Protein AF-A0A830FNH3-F1 (afdb_monomer)

Foldseek 3Di:
DDDPQQFFKWQWDFDAQQWLFKTFTWTQTPVGDIDDRDIAGEAFWDFQHCPDPDPVSNVRRVVSSVVNVVVNVVLDVLVPPDPRQWMKGAGSPPPPQQDPPGHGHIWIAGPNPRDTSVVVSCVVDVPTGTDD

Sequence (132 aa):
MTTPDHGLDALADVVRIVDGDTWVGYRMPEPRTVVGPSTHRLRGIDTHETDADGPAIRDRAQQEEAFTREWIHQGQQMWGPRHWPFRVTYAADVESGEGAFGRELVDLVRRADGQRLSDALRGEFTDIQADE

InterPro domains:
  IPR035437 SNase-like, OB-fold superfamily [G3DSA:2.40.50.90] (8-123)
  IPR035437 SNase-like, OB-fold superfamily [SSF50199] (11-78)

Nearest PDB structures (foldseek):
  1f2z-assembly1_A  TM=7.731E-01  e=6.753E-05  Staphylococcus aureus
  1ey9-assembly1_A  TM=7.765E-01  e=1.304E-04  Staphylococcus aureus
  7qu0-assembly1_A  TM=2.083E-01  e=4.886E+00  Klebsiella pneumoniae

Solvent-accessible surface area (backbone atoms only — not comparable to full-atom values): 7275 Å² total; per-residue (Å²): 136,79,77,79,84,72,28,60,60,22,38,20,42,82,76,45,74,76,34,40,44,33,36,30,25,37,35,32,34,84,94,66,53,79,45,70,76,45,52,36,31,42,56,55,47,49,57,51,55,69,84,49,95,48,71,72,49,28,57,47,10,51,50,39,24,50,50,41,51,50,55,51,50,50,35,46,59,70,48,44,100,54,83,54,32,28,34,35,36,34,62,74,80,52,80,74,55,57,41,92,90,67,26,32,52,23,48,51,27,31,66,78,77,63,52,41,52,66,62,52,48,49,71,75,37,84,80,54,44,72,48,130

Structure (mmCIF, N/CA/C/O backbone):
data_AF-A0A830FNH3-F1
#
_entry.id   AF-A0A830FNH3-F1
#
loop_
_atom_site.group_PDB
_atom_site.id
_atom_site.type_symbol
_atom_site.label_atom_id
_atom_site.label_alt_id
_atom_site.label_comp_id
_atom_site.label_asym_id
_atom_site.label_entity_id
_atom_site.label_seq_id
_atom_site.pdbx_PDB_ins_code
_atom_site.Cartn_x
_atom_site.Cartn_y
_atom_site.Cartn_z
_atom_site.occupancy
_atom_site.B_iso_or_equiv
_atom_site.auth_seq_id
_atom_site.auth_comp_id
_atom_site.auth_asym_id
_atom_site.auth_atom_id
_atom_site.pdbx_PDB_model_num
ATOM 1 N N . MET A 1 1 ? 3.474 -27.145 20.974 1.00 34.19 1 MET A N 1
ATOM 2 C CA . MET A 1 1 ? 2.505 -26.049 21.175 1.00 34.19 1 MET A CA 1
ATOM 3 C C . MET A 1 1 ? 3.189 -24.799 20.666 1.00 34.19 1 MET A C 1
ATOM 5 O O . MET A 1 1 ? 4.064 -24.283 21.343 1.00 34.19 1 MET A O 1
ATOM 9 N N . THR A 1 2 ? 2.928 -24.439 19.416 1.00 33.47 2 THR A N 1
ATOM 10 C CA . THR A 1 2 ? 3.536 -23.282 18.752 1.00 33.47 2 THR A CA 1
ATOM 11 C C . THR A 1 2 ? 2.761 -22.051 19.201 1.00 33.47 2 THR A C 1
ATOM 13 O O . THR A 1 2 ? 1.538 -22.026 19.063 1.00 33.47 2 THR A O 1
ATOM 16 N N . THR A 1 3 ? 3.437 -21.085 19.817 1.00 32.94 3 THR A N 1
ATOM 17 C CA . THR A 1 3 ? 2.844 -19.791 20.167 1.00 32.94 3 THR A CA 1
ATOM 18 C C . THR A 1 3 ? 2.291 -19.166 18.885 1.00 32.94 3 THR A C 1
ATOM 20 O O . THR A 1 3 ? 3.009 -19.171 17.884 1.00 32.94 3 THR A O 1
ATOM 23 N N . PRO A 1 4 ? 1.034 -18.690 18.854 1.00 39.00 4 PRO A N 1
ATOM 24 C CA . PRO A 1 4 ? 0.549 -17.980 17.689 1.00 39.00 4 PRO A CA 1
ATOM 25 C C . PRO A 1 4 ? 1.386 -16.715 17.528 1.00 39.00 4 PRO A C 1
ATOM 27 O O . PRO A 1 4 ? 1.565 -15.946 18.473 1.00 39.00 4 PRO A O 1
ATOM 30 N N . ASP A 1 5 ? 1.921 -16.567 16.327 1.00 40.59 5 ASP A N 1
ATOM 31 C CA . ASP A 1 5 ? 2.660 -15.414 15.844 1.00 40.59 5 ASP A CA 1
ATOM 32 C C . ASP A 1 5 ? 1.702 -14.213 15.778 1.00 40.59 5 ASP A C 1
ATOM 34 O O . ASP A 1 5 ? 1.071 -13.937 14.759 1.00 40.59 5 ASP A O 1
ATOM 38 N N . HIS A 1 6 ? 1.457 -13.579 16.924 1.00 42.00 6 HIS A N 1
ATOM 39 C CA . HIS A 1 6 ? 0.606 -12.400 17.025 1.00 42.00 6 HIS A CA 1
ATOM 40 C C . HIS A 1 6 ? 1.449 -11.161 16.742 1.00 42.00 6 HIS A C 1
ATOM 42 O O . HIS A 1 6 ? 1.729 -10.365 17.639 1.00 42.00 6 HIS A O 1
ATOM 48 N N . GLY A 1 7 ? 1.827 -10.992 15.474 1.00 55.34 7 GLY A N 1
ATOM 49 C CA . GLY A 1 7 ? 2.092 -9.660 14.949 1.00 55.34 7 GLY A CA 1
ATOM 50 C C . GLY A 1 7 ? 0.962 -8.721 15.377 1.00 55.34 7 GLY A C 1
ATOM 51 O O . GLY A 1 7 ? -0.203 -9.129 15.428 1.00 55.34 7 GLY A O 1
ATOM 52 N N . LEU A 1 8 ? 1.288 -7.488 15.767 1.00 67.62 8 LEU A N 1
ATOM 53 C CA . LEU A 1 8 ? 0.255 -6.517 16.122 1.00 67.62 8 LEU A CA 1
ATOM 54 C C . LEU A 1 8 ? -0.704 -6.381 14.928 1.00 67.62 8 LEU A C 1
ATOM 56 O O . LEU A 1 8 ? -0.272 -6.182 13.798 1.00 67.62 8 LEU A O 1
ATOM 60 N N . ASP A 1 9 ? -2.002 -6.525 15.168 1.00 85.19 9 ASP A N 1
ATOM 61 C CA . ASP A 1 9 ? -3.031 -6.339 14.148 1.00 85.19 9 ASP A CA 1
ATOM 62 C C . ASP A 1 9 ? -3.714 -4.996 14.397 1.00 85.19 9 ASP A C 1
ATOM 64 O O . ASP A 1 9 ? -4.206 -4.723 15.497 1.00 85.19 9 ASP A O 1
ATOM 68 N N . ALA A 1 10 ? -3.787 -4.157 13.368 1.00 91.31 10 ALA A N 1
ATOM 69 C CA . ALA A 1 10 ? -4.506 -2.893 13.434 1.00 91.31 10 ALA A CA 1
ATOM 70 C C . ALA A 1 10 ? -5.427 -2.716 12.230 1.00 91.31 10 ALA A C 1
ATOM 72 O O . ALA A 1 10 ? -5.151 -3.161 11.116 1.00 91.31 10 ALA A O 1
ATOM 73 N N . LEU A 1 11 ? -6.548 -2.036 12.450 1.00 94.06 11 LEU A N 1
ATOM 74 C CA . LEU A 1 11 ? -7.335 -1.496 11.348 1.00 94.06 11 LEU A CA 1
ATOM 75 C C . LEU A 1 11 ? -6.554 -0.353 10.696 1.00 94.06 11 LEU A C 1
ATOM 77 O O . LEU A 1 11 ? -5.870 0.379 11.403 1.00 94.06 11 LEU A O 1
ATOM 81 N N . ALA A 1 12 ? -6.654 -0.186 9.381 1.00 94.69 12 ALA A N 1
ATOM 82 C CA . ALA A 1 12 ? -5.892 0.828 8.661 1.00 94.69 12 ALA A CA 1
ATOM 83 C C . ALA A 1 12 ? -6.726 1.565 7.615 1.00 94.69 12 ALA A C 1
ATOM 85 O O . ALA A 1 12 ? -7.694 1.033 7.058 1.00 94.69 12 ALA A O 1
ATOM 86 N N . ASP A 1 13 ? -6.337 2.815 7.391 1.00 94.62 13 ASP A N 1
ATOM 87 C CA . ASP A 1 13 ? -6.838 3.656 6.318 1.00 94.62 13 ASP A CA 1
ATOM 88 C C . ASP A 1 13 ? -5.662 4.355 5.641 1.00 94.62 13 ASP A C 1
ATOM 90 O O . ASP A 1 13 ? -4.761 4.876 6.306 1.00 94.62 13 ASP A O 1
ATOM 94 N N . VAL A 1 14 ? -5.664 4.335 4.314 1.00 95.00 14 VAL A N 1
ATOM 95 C CA . VAL A 1 14 ? -4.552 4.821 3.500 1.00 95.00 14 VAL A CA 1
ATOM 96 C C . VAL A 1 14 ? -4.879 6.219 3.003 1.00 95.00 14 VAL A C 1
ATOM 98 O O . VAL A 1 14 ? -5.901 6.442 2.359 1.00 95.00 14 VAL A O 1
ATOM 101 N N . VAL A 1 15 ? -3.993 7.164 3.307 1.00 94.25 15 VAL A N 1
ATOM 102 C CA . VAL A 1 15 ? -4.172 8.589 2.995 1.00 94.25 15 VAL A CA 1
ATOM 103 C C . VAL A 1 15 ? -3.426 8.962 1.720 1.00 94.25 15 VAL A C 1
ATOM 105 O O . VAL A 1 15 ? -3.908 9.773 0.931 1.00 94.25 15 VAL A O 1
ATOM 108 N N . ARG A 1 16 ? -2.233 8.394 1.518 1.00 95.06 16 ARG A N 1
ATOM 109 C CA . ARG A 1 16 ? -1.368 8.708 0.379 1.00 95.06 16 ARG A CA 1
ATOM 110 C C . ARG A 1 16 ? -0.520 7.504 -0.006 1.00 95.06 16 ARG A C 1
ATOM 112 O O . ARG A 1 16 ? 0.026 6.840 0.866 1.00 95.06 16 ARG A O 1
ATOM 119 N N . ILE A 1 17 ? -0.367 7.285 -1.306 1.00 95.75 17 ILE A N 1
ATOM 120 C CA . ILE A 1 17 ? 0.609 6.346 -1.870 1.00 95.75 17 ILE A CA 1
ATOM 121 C C . ILE A 1 17 ? 1.895 7.119 -2.160 1.00 95.75 17 ILE A C 1
ATOM 123 O O . ILE A 1 17 ? 1.820 8.259 -2.631 1.00 95.75 17 ILE A O 1
ATOM 127 N N . VAL A 1 18 ? 3.038 6.551 -1.781 1.00 93.12 18 VAL A N 1
ATOM 128 C CA . VAL A 1 18 ? 4.364 7.120 -2.057 1.00 93.12 18 VAL A CA 1
ATOM 129 C C . VAL A 1 18 ? 4.923 6.498 -3.333 1.00 93.12 18 VAL A C 1
ATOM 131 O O . VAL A 1 18 ? 5.310 7.244 -4.224 1.00 93.12 18 VAL A O 1
ATOM 134 N N . ASP A 1 19 ? 4.874 5.171 -3.427 1.00 92.19 19 ASP A N 1
ATOM 135 C CA . ASP A 1 19 ? 5.304 4.351 -4.565 1.00 92.19 19 ASP A CA 1
ATOM 136 C C . ASP A 1 19 ? 4.569 2.988 -4.524 1.00 92.19 19 ASP A C 1
ATOM 138 O O . ASP A 1 19 ? 3.518 2.862 -3.883 1.00 92.19 19 ASP A O 1
ATOM 142 N N . GLY A 1 20 ? 5.070 1.979 -5.244 1.00 93.69 20 GLY A N 1
ATOM 143 C CA . GLY A 1 20 ? 4.443 0.662 -5.345 1.00 93.69 20 GLY A CA 1
ATOM 144 C C . GLY A 1 20 ? 4.280 -0.059 -4.002 1.00 93.69 20 GLY A C 1
ATOM 145 O O . GLY A 1 20 ? 3.222 -0.645 -3.761 1.00 93.69 20 GLY A O 1
ATOM 146 N N . ASP A 1 21 ? 5.272 0.010 -3.114 1.00 94.06 21 ASP A N 1
ATOM 147 C CA . ASP A 1 21 ? 5.293 -0.710 -1.834 1.00 94.06 21 ASP A CA 1
ATOM 148 C C . ASP A 1 21 ? 5.154 0.181 -0.598 1.00 94.06 21 ASP A C 1
ATOM 150 O O . ASP A 1 21 ? 4.924 -0.326 0.505 1.00 94.06 21 ASP A O 1
ATOM 154 N N . THR A 1 22 ? 5.241 1.498 -0.759 1.00 93.75 22 THR A N 1
ATOM 155 C CA . THR A 1 22 ? 5.259 2.451 0.344 1.00 93.75 22 THR A CA 1
ATOM 156 C C . THR A 1 22 ? 4.020 3.342 0.333 1.00 93.75 22 THR A C 1
ATOM 158 O O . THR A 1 22 ? 3.617 3.946 -0.665 1.00 93.75 22 THR A O 1
ATOM 161 N N . TRP A 1 23 ? 3.403 3.481 1.505 1.00 94.88 23 TRP A N 1
ATOM 162 C CA . TRP A 1 23 ? 2.203 4.289 1.699 1.00 94.88 23 TRP A CA 1
ATOM 163 C C . TRP A 1 23 ? 2.212 5.007 3.048 1.00 94.88 23 TRP A C 1
ATOM 165 O O . TRP A 1 23 ? 2.928 4.655 3.982 1.00 94.88 23 TRP A O 1
ATOM 175 N N . VAL A 1 24 ? 1.397 6.053 3.149 1.00 94.69 24 VAL A N 1
ATOM 176 C CA . VAL A 1 24 ? 1.165 6.812 4.376 1.00 94.69 24 VAL A CA 1
ATOM 177 C C . VAL A 1 24 ? -0.293 6.685 4.769 1.00 94.69 24 VAL A C 1
ATOM 179 O O . VAL A 1 24 ? -1.194 6.899 3.950 1.00 94.69 24 VAL A O 1
ATOM 182 N N . GLY A 1 25 ? -0.543 6.386 6.036 1.00 94.12 25 GLY A N 1
ATOM 183 C CA . GLY A 1 25 ? -1.906 6.298 6.526 1.00 94.12 25 GLY A CA 1
ATOM 184 C C . GLY A 1 25 ? -2.019 6.254 8.035 1.00 94.12 25 GLY A C 1
ATOM 185 O O . GLY A 1 25 ? -1.048 6.456 8.765 1.00 94.12 25 GLY A O 1
ATOM 186 N N . TYR A 1 26 ? -3.251 6.044 8.478 1.00 93.12 26 TYR A N 1
ATOM 187 C CA . TYR A 1 26 ? -3.600 5.902 9.880 1.00 93.12 26 TYR A CA 1
ATOM 188 C C . TYR A 1 26 ? -3.809 4.434 10.214 1.00 93.12 26 TYR A C 1
ATOM 190 O O . TYR A 1 26 ? -4.266 3.644 9.384 1.00 93.12 26 TYR A O 1
ATOM 198 N N . ARG A 1 27 ? -3.570 4.102 11.477 1.00 92.19 27 ARG A N 1
ATOM 199 C CA . ARG A 1 27 ? -3.875 2.797 12.052 1.00 92.19 27 ARG A CA 1
ATOM 200 C C . ARG A 1 27 ? -4.705 2.938 13.317 1.00 92.19 27 ARG A C 1
ATOM 202 O O . ARG A 1 27 ? -4.654 3.955 14.000 1.00 92.19 27 ARG A O 1
ATOM 209 N N . MET A 1 28 ? -5.444 1.896 13.649 1.00 91.25 28 MET A N 1
ATOM 210 C CA . MET A 1 28 ? -6.224 1.778 14.870 1.00 91.25 28 MET A CA 1
ATOM 211 C C . MET A 1 28 ? -5.959 0.393 15.480 1.00 91.25 28 MET A C 1
ATOM 213 O O . MET A 1 28 ? -6.719 -0.547 15.219 1.00 91.25 28 MET A O 1
ATOM 217 N N . PRO A 1 29 ? -4.848 0.230 16.228 1.00 87.69 29 PRO A N 1
ATOM 218 C CA . PRO A 1 29 ? -4.619 -0.948 17.060 1.00 87.69 2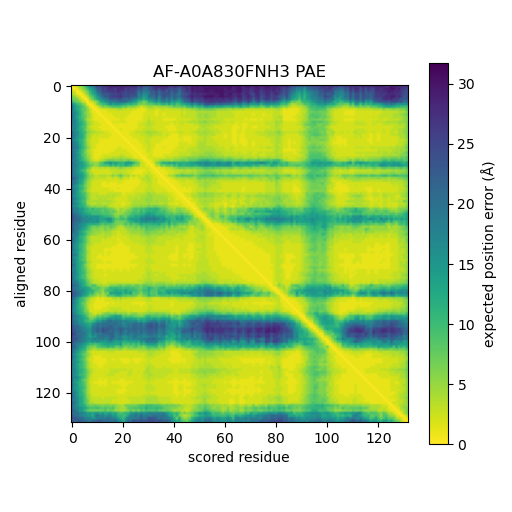9 PRO A CA 1
ATOM 219 C C . PRO A 1 29 ? -5.617 -0.985 18.221 1.00 87.69 29 PRO A C 1
ATOM 221 O O . PRO A 1 29 ? -6.178 0.040 18.614 1.00 87.69 29 PRO A O 1
ATOM 224 N N . GLU A 1 30 ? -5.825 -2.157 18.813 1.00 80.81 30 GLU A N 1
ATOM 225 C CA . GLU A 1 30 ? -6.547 -2.260 20.085 1.00 80.81 30 GLU A CA 1
ATOM 226 C C . GLU A 1 30 ? -5.737 -1.573 21.211 1.00 80.81 30 GLU A C 1
ATOM 228 O O . GLU A 1 30 ? -4.514 -1.729 21.252 1.00 80.81 30 GLU A O 1
ATOM 233 N N . PRO A 1 31 ? -6.364 -0.791 22.117 1.00 75.75 31 PRO A N 1
ATOM 234 C CA . PRO A 1 31 ? -7.806 -0.602 22.323 1.00 75.75 31 PRO A CA 1
ATOM 235 C C . PRO A 1 31 ? -8.432 0.593 21.556 1.00 75.75 31 PRO A C 1
ATOM 237 O O . PRO A 1 31 ? -9.030 1.487 22.151 1.00 75.75 31 PRO A O 1
ATOM 240 N N . ARG A 1 32 ? -8.352 0.596 20.219 1.00 82.38 32 ARG A N 1
ATOM 241 C CA . ARG A 1 32 ? -9.006 1.527 19.275 1.00 82.38 32 ARG A CA 1
ATOM 242 C C . ARG A 1 32 ? -8.543 2.978 19.333 1.00 82.38 32 ARG A C 1
ATOM 244 O O . ARG A 1 32 ? -9.293 3.899 19.006 1.00 82.38 32 ARG A O 1
ATOM 251 N N . THR A 1 33 ? -7.281 3.181 19.676 1.00 88.31 33 THR A N 1
ATOM 252 C CA . THR A 1 33 ? -6.638 4.488 19.540 1.00 88.31 33 THR A CA 1
ATOM 253 C C . THR A 1 33 ? -6.197 4.684 18.096 1.00 88.31 33 THR A C 1
ATOM 255 O O . THR A 1 33 ? -5.479 3.846 17.560 1.00 88.31 33 THR A O 1
ATOM 258 N N . VAL A 1 34 ? -6.598 5.790 17.465 1.00 90.25 34 VAL A N 1
ATOM 259 C CA . VAL A 1 34 ? -6.067 6.168 16.146 1.00 90.25 34 VAL A CA 1
ATOM 260 C C . VAL A 1 34 ? -4.631 6.667 16.306 1.00 90.25 34 VAL A C 1
ATOM 262 O O . VAL A 1 34 ? -4.370 7.557 17.112 1.00 90.25 34 VAL A O 1
ATOM 265 N N . VAL A 1 35 ? -3.712 6.107 15.526 1.00 89.62 35 VAL A N 1
ATOM 266 C CA . VAL A 1 35 ? -2.288 6.457 15.477 1.00 89.62 35 VAL A CA 1
ATOM 267 C C . VAL A 1 35 ? -1.921 6.828 14.039 1.00 89.62 35 VAL A C 1
ATOM 269 O O . VAL A 1 35 ? -2.437 6.230 13.093 1.00 89.62 35 VAL A O 1
ATOM 272 N N . GLY A 1 36 ? -1.036 7.812 13.871 1.00 88.12 36 GLY A N 1
ATOM 273 C CA . GLY A 1 36 ? -0.557 8.281 12.568 1.00 88.12 36 GLY A CA 1
ATOM 274 C C . GLY A 1 36 ? -0.895 9.755 12.276 1.00 88.12 36 GLY A C 1
ATOM 275 O O . GLY A 1 36 ? -1.375 10.464 13.165 1.00 88.12 36 GLY A O 1
ATOM 276 N N . PRO A 1 37 ? -0.654 10.229 11.038 1.00 91.56 37 PRO A N 1
ATOM 277 C CA . PRO A 1 37 ? -0.217 9.431 9.895 1.00 91.56 37 PRO A CA 1
ATOM 278 C C . PRO A 1 37 ? 1.257 9.014 10.010 1.00 91.56 37 PRO A C 1
ATOM 280 O O . PRO A 1 37 ? 2.076 9.768 10.529 1.00 91.56 37 PRO A O 1
ATOM 283 N N . SER A 1 38 ? 1.594 7.825 9.519 1.00 89.88 38 SER A N 1
ATOM 284 C CA . SER A 1 38 ? 2.970 7.305 9.463 1.00 89.88 38 SER A CA 1
ATOM 285 C C . SER A 1 38 ? 3.244 6.619 8.132 1.00 89.88 38 SER A C 1
ATOM 287 O O . SER A 1 38 ? 2.306 6.256 7.423 1.00 89.88 38 SER A O 1
ATOM 289 N N . THR A 1 39 ? 4.524 6.462 7.795 1.00 92.19 39 THR A N 1
ATOM 290 C CA . THR A 1 39 ? 4.967 5.766 6.582 1.00 92.19 39 THR A CA 1
ATOM 291 C C . THR A 1 39 ? 5.114 4.274 6.851 1.00 92.19 39 THR A C 1
ATOM 293 O O . THR A 1 39 ? 5.767 3.862 7.811 1.00 92.19 39 THR A O 1
ATOM 296 N N . HIS A 1 40 ? 4.533 3.477 5.968 1.00 91.25 40 HIS A N 1
ATOM 297 C CA . HIS A 1 40 ? 4.533 2.026 6.006 1.00 91.25 40 HIS A CA 1
ATOM 298 C C . HIS A 1 40 ? 5.088 1.489 4.693 1.00 91.25 40 HIS A C 1
ATOM 300 O O . HIS A 1 40 ? 4.792 2.048 3.636 1.00 91.25 40 HIS A O 1
ATOM 306 N N . ARG A 1 41 ? 5.849 0.399 4.765 1.00 92.44 41 ARG A N 1
ATOM 307 C CA . ARG A 1 41 ? 6.370 -0.314 3.596 1.00 92.44 41 ARG A CA 1
ATOM 308 C C . ARG A 1 41 ? 5.901 -1.762 3.624 1.00 92.44 41 ARG A C 1
ATOM 310 O O . ARG A 1 41 ? 5.856 -2.380 4.690 1.00 92.44 41 ARG A O 1
ATOM 317 N N . LEU A 1 42 ? 5.503 -2.286 2.470 1.00 92.19 42 LEU A N 1
ATOM 318 C CA . LEU A 1 42 ? 5.093 -3.679 2.350 1.00 92.19 42 LEU A CA 1
ATOM 319 C C . LEU A 1 42 ? 6.284 -4.594 2.604 1.00 92.19 42 LEU A C 1
ATOM 321 O O . LEU A 1 42 ? 7.360 -4.406 2.049 1.00 92.19 42 LEU A O 1
ATOM 325 N N . ARG A 1 43 ? 6.084 -5.607 3.441 1.00 88.00 43 ARG A N 1
ATOM 326 C CA . ARG A 1 43 ? 7.128 -6.597 3.706 1.00 88.00 43 ARG A CA 1
ATOM 327 C C . ARG A 1 43 ? 7.261 -7.613 2.570 1.00 88.00 43 ARG A C 1
ATOM 329 O O . ARG A 1 43 ? 6.269 -8.026 1.958 1.00 88.00 43 ARG A O 1
ATOM 336 N N . GLY A 1 44 ? 8.489 -8.085 2.373 1.00 85.94 44 GLY A N 1
ATOM 337 C CA . GLY A 1 44 ? 8.829 -9.180 1.467 1.00 85.94 44 GLY A CA 1
ATOM 338 C C . GLY A 1 44 ? 8.780 -8.822 -0.016 1.00 85.94 44 GLY A C 1
ATOM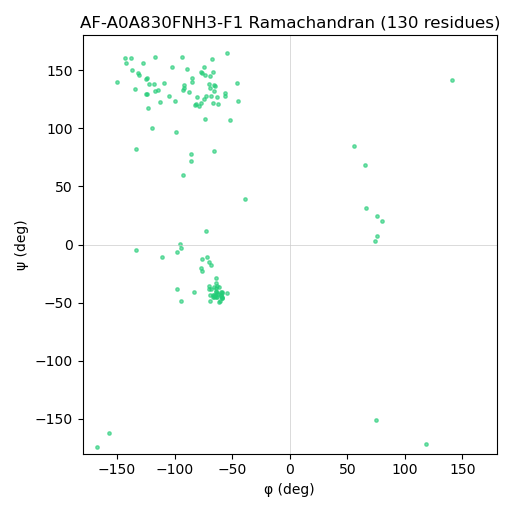 339 O O . GLY A 1 44 ? 8.969 -9.709 -0.845 1.00 85.94 44 GLY A O 1
ATOM 340 N N . ILE A 1 45 ? 8.507 -7.573 -0.381 1.00 89.19 45 ILE A N 1
ATOM 341 C CA . ILE A 1 45 ? 8.585 -7.104 -1.764 1.00 89.19 45 ILE A CA 1
ATOM 342 C C . ILE A 1 45 ? 9.390 -5.817 -1.821 1.00 89.19 45 ILE A C 1
ATOM 344 O O . ILE A 1 45 ? 9.305 -5.005 -0.904 1.00 89.19 45 ILE A O 1
ATOM 348 N N . ASP A 1 46 ? 10.119 -5.652 -2.916 1.00 89.88 46 ASP A N 1
ATOM 349 C CA . ASP A 1 46 ? 10.786 -4.405 -3.264 1.00 89.88 46 ASP A CA 1
ATOM 350 C C . ASP A 1 46 ? 10.295 -3.959 -4.642 1.00 89.88 46 ASP A C 1
ATOM 352 O O . ASP A 1 46 ? 10.422 -4.690 -5.633 1.00 89.88 46 ASP A O 1
ATOM 356 N N . THR A 1 47 ? 9.646 -2.799 -4.676 1.00 89.81 47 THR A N 1
ATOM 357 C CA . THR A 1 47 ? 9.169 -2.159 -5.908 1.00 89.81 47 THR A CA 1
ATOM 358 C C . THR A 1 47 ? 10.198 -1.163 -6.423 1.00 89.81 47 THR A C 1
ATOM 360 O O . THR A 1 47 ? 11.093 -0.726 -5.704 1.00 89.81 47 THR A O 1
ATOM 363 N N . HIS A 1 48 ? 10.102 -0.798 -7.696 1.00 89.69 48 HIS A N 1
ATOM 364 C CA . HIS A 1 48 ? 11.017 0.170 -8.272 1.00 89.69 48 HIS A CA 1
ATOM 365 C C . HIS A 1 48 ? 10.785 1.547 -7.636 1.00 89.69 48 HIS A C 1
ATOM 367 O O . HIS A 1 48 ? 9.697 2.117 -7.716 1.00 89.69 48 HIS A O 1
ATOM 373 N N . GLU A 1 49 ? 11.835 2.101 -7.031 1.00 81.75 49 GLU A N 1
ATOM 374 C CA . GLU A 1 49 ? 11.802 3.441 -6.447 1.00 81.75 49 GLU A CA 1
ATOM 375 C C . GLU A 1 49 ? 11.603 4.498 -7.551 1.00 81.75 49 GLU A C 1
ATOM 377 O O . GLU A 1 49 ? 12.221 4.465 -8.623 1.00 81.75 49 GLU A O 1
ATOM 382 N N . THR A 1 50 ? 10.725 5.470 -7.296 1.00 73.50 50 THR A N 1
ATOM 383 C CA . THR A 1 50 ? 10.362 6.505 -8.285 1.00 73.50 50 THR A CA 1
ATOM 384 C C . THR A 1 50 ? 11.499 7.487 -8.593 1.00 7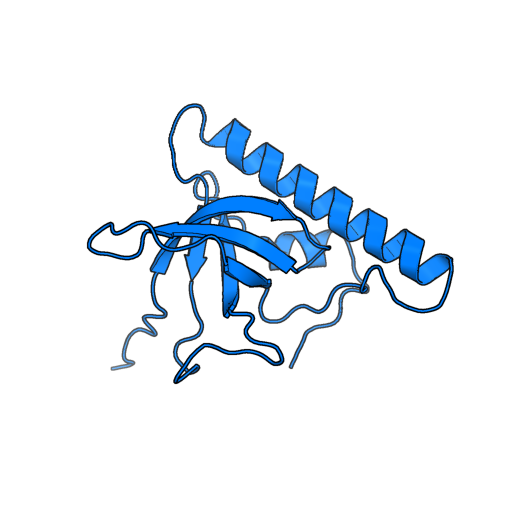3.50 50 THR A C 1
ATOM 386 O O . THR A 1 50 ? 11.460 8.172 -9.621 1.00 73.50 50 THR A O 1
ATOM 389 N N . ASP A 1 51 ? 12.519 7.554 -7.735 1.00 74.44 51 ASP A N 1
ATOM 390 C CA . ASP A 1 51 ? 13.699 8.409 -7.874 1.00 74.44 51 ASP A CA 1
ATOM 391 C C . ASP A 1 51 ? 14.905 7.708 -8.526 1.00 74.44 51 ASP A C 1
ATOM 393 O O . ASP A 1 51 ? 15.933 8.350 -8.753 1.00 74.44 51 ASP A O 1
ATOM 397 N N . ALA A 1 52 ? 14.774 6.431 -8.894 1.00 73.25 52 ALA A N 1
ATOM 398 C CA . ALA A 1 52 ? 15.857 5.656 -9.480 1.00 73.25 52 ALA A CA 1
ATOM 399 C C . ALA A 1 52 ? 16.286 6.154 -10.879 1.00 73.25 52 ALA A C 1
ATOM 401 O O . ALA A 1 52 ? 15.497 6.647 -11.697 1.00 73.25 52 ALA A O 1
ATOM 402 N N . ASP A 1 53 ? 17.578 5.980 -11.177 1.00 74.38 53 ASP A N 1
ATOM 403 C CA . ASP A 1 53 ? 18.205 6.452 -12.410 1.00 74.38 53 ASP A 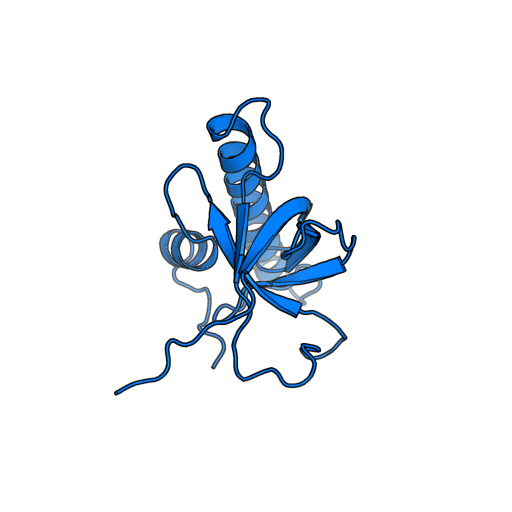CA 1
ATOM 404 C C . ASP A 1 53 ? 17.800 5.609 -13.630 1.00 74.38 53 ASP A C 1
ATOM 406 O O . ASP A 1 53 ? 18.266 4.490 -13.842 1.00 74.38 53 ASP A O 1
ATOM 410 N N . GLY A 1 54 ? 16.975 6.189 -14.502 1.00 80.62 54 GLY A N 1
ATOM 411 C CA . GLY A 1 54 ? 16.690 5.651 -15.834 1.00 80.62 54 GLY A CA 1
ATOM 412 C C . GLY A 1 54 ? 15.223 5.804 -16.242 1.00 80.62 54 GLY A C 1
ATOM 413 O O . GLY A 1 54 ? 14.328 5.656 -15.416 1.00 80.62 54 GLY A O 1
ATOM 414 N N . PRO A 1 55 ? 14.922 6.107 -17.519 1.00 80.88 55 PRO A N 1
ATOM 415 C CA . PRO A 1 55 ? 13.539 6.280 -17.967 1.00 80.88 55 PRO A CA 1
ATOM 416 C C . PRO A 1 55 ? 12.709 4.999 -17.807 1.00 80.88 55 PRO A C 1
ATOM 418 O O . PRO A 1 55 ? 11.612 5.070 -17.277 1.00 80.88 55 PRO A O 1
ATOM 421 N N . ALA A 1 56 ? 13.262 3.833 -18.157 1.00 83.06 56 ALA A N 1
ATOM 422 C CA . ALA A 1 56 ? 12.543 2.562 -18.046 1.00 83.06 56 ALA A CA 1
ATOM 423 C C . ALA A 1 56 ? 12.200 2.189 -16.593 1.00 83.06 56 ALA A C 1
ATOM 425 O O . ALA A 1 56 ? 11.115 1.677 -16.337 1.00 83.06 56 ALA A O 1
ATOM 426 N N . ILE A 1 57 ? 13.100 2.476 -15.645 1.00 83.81 57 ILE A N 1
ATOM 427 C CA . ILE A 1 57 ? 12.869 2.207 -14.219 1.00 83.81 57 ILE A CA 1
ATOM 428 C C . ILE A 1 57 ? 11.785 3.141 -13.677 1.00 83.81 57 ILE A C 1
ATOM 430 O O . ILE A 1 57 ? 10.865 2.688 -13.008 1.00 83.81 57 ILE A O 1
ATOM 434 N N . ARG A 1 58 ? 11.826 4.429 -14.040 1.00 86.38 58 ARG A N 1
ATOM 435 C CA . ARG A 1 58 ? 10.786 5.390 -13.641 1.00 86.38 58 ARG A CA 1
ATOM 436 C C . ARG A 1 58 ? 9.416 5.050 -14.218 1.00 86.38 58 ARG A C 1
ATOM 438 O O . ARG A 1 58 ? 8.424 5.157 -13.506 1.00 86.38 58 ARG A O 1
ATOM 445 N N . ASP A 1 59 ? 9.357 4.616 -15.476 1.00 89.19 59 ASP A N 1
ATOM 446 C CA . ASP A 1 59 ? 8.104 4.164 -16.089 1.00 89.19 59 ASP A CA 1
ATOM 447 C C . ASP A 1 59 ? 7.538 2.946 -15.343 1.00 89.19 59 ASP A C 1
ATOM 449 O O . ASP A 1 59 ? 6.324 2.838 -15.166 1.00 89.19 59 ASP A O 1
ATOM 453 N N . ARG A 1 60 ? 8.409 2.046 -14.867 1.00 90.81 60 ARG A N 1
ATOM 454 C CA . ARG A 1 60 ? 8.015 0.880 -14.070 1.00 90.81 60 ARG A CA 1
ATOM 455 C C . ARG A 1 60 ? 7.510 1.272 -12.681 1.00 90.81 60 ARG A C 1
ATOM 457 O O . ARG A 1 60 ? 6.397 0.892 -12.328 1.00 90.81 60 ARG A O 1
ATOM 464 N N . ALA A 1 61 ? 8.249 2.120 -11.971 1.00 91.06 61 ALA A N 1
ATOM 465 C CA . ALA A 1 61 ? 7.856 2.666 -10.673 1.00 91.06 61 ALA A CA 1
ATOM 466 C C . ALA A 1 61 ? 6.480 3.359 -10.727 1.00 91.06 61 ALA A C 1
ATOM 468 O O . ALA A 1 61 ? 5.631 3.165 -9.860 1.00 91.06 61 ALA A O 1
ATOM 469 N N . GLN A 1 62 ? 6.211 4.119 -11.796 1.00 93.19 62 GLN A N 1
ATOM 470 C CA . GLN A 1 62 ? 4.912 4.767 -12.007 1.00 93.19 62 GLN A CA 1
ATOM 471 C C . GLN A 1 62 ? 3.772 3.767 -12.237 1.00 93.19 62 GLN A C 1
ATOM 473 O O . GLN A 1 62 ? 2.650 4.011 -11.792 1.00 93.19 62 GLN A O 1
ATOM 478 N N . GLN A 1 63 ? 4.028 2.656 -12.934 1.00 95.12 63 GLN A N 1
ATOM 479 C CA . GLN A 1 63 ? 3.029 1.599 -13.131 1.00 95.12 63 GLN A CA 1
ATOM 480 C C . GLN A 1 63 ? 2.690 0.906 -11.810 1.00 95.12 63 GLN A C 1
ATOM 482 O O . GLN A 1 63 ? 1.515 0.683 -11.525 1.00 95.12 63 GLN A O 1
ATOM 487 N N . GLU A 1 64 ? 3.703 0.604 -11.002 1.00 95.69 64 GLU A N 1
ATOM 488 C CA . GLU A 1 64 ? 3.545 -0.031 -9.692 1.00 95.69 64 GLU A CA 1
ATOM 489 C C . GLU A 1 64 ? 2.805 0.894 -8.711 1.00 95.69 64 GLU A C 1
ATOM 491 O O . GLU A 1 64 ? 1.830 0.474 -8.084 1.00 95.69 64 GLU A O 1
ATOM 496 N N . GLU A 1 65 ? 3.165 2.183 -8.652 1.00 95.81 65 GLU A N 1
ATOM 497 C CA . GLU A 1 65 ? 2.437 3.189 -7.864 1.00 95.81 65 GLU A CA 1
ATOM 498 C C . GLU A 1 65 ? 0.970 3.303 -8.318 1.00 95.81 65 GLU A C 1
ATOM 500 O O . GLU A 1 65 ? 0.049 3.327 -7.493 1.00 95.81 65 GLU A O 1
ATOM 505 N N . ALA A 1 66 ? 0.728 3.367 -9.633 1.00 96.75 66 ALA A N 1
ATOM 506 C CA . ALA A 1 66 ? -0.618 3.466 -10.191 1.00 96.75 66 ALA A CA 1
ATOM 507 C C . ALA A 1 66 ? -1.464 2.227 -9.866 1.00 96.75 66 ALA A C 1
ATOM 509 O O . ALA A 1 66 ? -2.632 2.368 -9.493 1.00 96.75 66 ALA A O 1
ATOM 510 N N . PHE A 1 67 ? -0.874 1.033 -9.950 1.00 97.75 67 PHE A N 1
ATOM 511 C CA . PHE A 1 67 ? -1.524 -0.213 -9.559 1.00 97.75 67 PHE A CA 1
ATOM 512 C C . PHE A 1 67 ? -1.901 -0.202 -8.078 1.00 97.75 67 PHE A C 1
ATOM 514 O O . PHE A 1 67 ? -3.057 -0.454 -7.736 1.00 97.75 67 PHE A O 1
ATOM 521 N N . THR A 1 68 ? -0.967 0.158 -7.195 1.00 97.75 68 THR A N 1
ATOM 522 C CA . THR A 1 68 ? -1.228 0.246 -5.754 1.00 97.75 68 THR A CA 1
ATOM 523 C C . THR A 1 68 ? -2.329 1.259 -5.450 1.00 97.75 68 THR A C 1
ATOM 525 O O . THR A 1 68 ? -3.250 0.973 -4.682 1.00 97.75 68 THR A O 1
ATOM 528 N N . ARG A 1 69 ? -2.307 2.428 -6.097 1.00 97.50 69 ARG A N 1
ATOM 529 C CA . ARG A 1 69 ? -3.350 3.453 -5.953 1.00 97.50 69 ARG A CA 1
ATOM 530 C C . ARG A 1 69 ? -4.731 2.932 -6.348 1.00 97.50 69 ARG A C 1
ATOM 532 O O . ARG A 1 69 ? -5.689 3.145 -5.603 1.00 97.50 69 ARG A O 1
ATOM 539 N N . GLU A 1 70 ? -4.835 2.245 -7.480 1.00 97.69 70 GLU A N 1
ATOM 540 C CA . GLU A 1 70 ? -6.090 1.653 -7.946 1.00 97.69 70 GLU A CA 1
ATOM 541 C C . GLU A 1 70 ? -6.563 0.527 -7.014 1.00 97.69 70 GLU A C 1
ATOM 543 O O . GLU A 1 70 ? -7.728 0.491 -6.618 1.00 97.69 70 GLU A O 1
ATOM 548 N N . TRP A 1 71 ? -5.657 -0.343 -6.567 1.00 97.88 71 TRP A N 1
ATOM 549 C CA . TRP A 1 71 ? -5.974 -1.422 -5.631 1.00 97.88 71 TRP A CA 1
ATOM 550 C C . TRP A 1 71 ? -6.549 -0.900 -4.305 1.00 97.88 71 TRP A C 1
ATOM 552 O O . TRP A 1 71 ? -7.523 -1.451 -3.773 1.00 97.88 71 TRP A O 1
ATOM 562 N N . ILE A 1 72 ? -5.975 0.192 -3.788 1.00 96.69 72 ILE A N 1
ATOM 563 C CA . ILE A 1 72 ? -6.449 0.887 -2.587 1.00 96.69 72 ILE A CA 1
ATOM 564 C C . ILE A 1 72 ? -7.817 1.521 -2.834 1.00 96.69 72 ILE A C 1
ATOM 566 O O . ILE A 1 72 ? -8.728 1.361 -2.016 1.00 96.69 72 ILE A O 1
ATOM 570 N N . HIS A 1 73 ? -7.993 2.188 -3.973 1.00 95.56 73 HIS A N 1
ATOM 571 C CA . HIS A 1 73 ? -9.268 2.790 -4.338 1.00 95.56 73 HIS A CA 1
ATOM 572 C C . HIS A 1 73 ? -10.393 1.747 -4.406 1.00 95.56 73 HIS A C 1
ATOM 574 O O . HIS A 1 73 ? -11.461 1.944 -3.822 1.00 95.56 73 HIS A O 1
ATOM 580 N N . GLN A 1 74 ? -10.136 0.594 -5.025 1.00 95.12 74 GLN A N 1
ATOM 581 C CA . GLN A 1 74 ? -11.072 -0.531 -5.059 1.00 95.12 74 GLN A CA 1
ATOM 582 C C . GLN A 1 74 ? -11.404 -1.038 -3.653 1.00 95.12 74 GLN A C 1
ATOM 584 O O . GLN A 1 74 ? -12.575 -1.242 -3.335 1.00 95.12 74 GLN A O 1
ATOM 589 N N . GLY A 1 75 ? -10.403 -1.182 -2.778 1.00 94.06 75 GLY A N 1
ATOM 590 C CA . GLY A 1 75 ? -10.628 -1.575 -1.385 1.00 94.06 75 GLY A CA 1
ATOM 591 C C . GLY A 1 75 ? -11.545 -0.612 -0.628 1.00 94.06 75 GLY A C 1
ATOM 592 O O . GLY A 1 75 ? -12.453 -1.053 0.081 1.00 94.06 75 GLY A O 1
ATOM 593 N N . GLN A 1 76 ? -11.362 0.695 -0.827 1.00 93.19 76 GLN A N 1
ATOM 594 C CA . GLN A 1 76 ? -12.232 1.731 -0.264 1.00 93.19 76 GLN A CA 1
ATOM 595 C C . GLN A 1 76 ? -13.660 1.639 -0.826 1.00 93.19 76 GLN A C 1
ATOM 597 O O . GLN A 1 76 ? -14.623 1.666 -0.059 1.00 93.19 76 GLN A O 1
ATOM 602 N N . GLN A 1 77 ? -13.817 1.463 -2.143 1.00 93.50 77 GLN A N 1
ATOM 603 C CA . GLN A 1 77 ? -15.132 1.323 -2.777 1.00 93.50 77 GLN A CA 1
ATOM 604 C C . GLN A 1 77 ? -15.888 0.073 -2.300 1.00 93.50 77 GLN A C 1
ATOM 606 O O . GLN A 1 77 ? -17.072 0.160 -1.970 1.00 93.50 77 GLN A O 1
ATOM 611 N N . MET A 1 78 ? -15.216 -1.081 -2.225 1.00 91.06 78 MET A N 1
ATOM 612 C CA . MET A 1 78 ? -15.821 -2.356 -1.811 1.00 91.06 78 MET A CA 1
ATOM 613 C C . MET A 1 78 ? -16.308 -2.335 -0.359 1.00 91.06 78 MET A C 1
ATOM 615 O O . MET A 1 78 ? -17.298 -2.985 -0.022 1.00 91.06 78 MET A O 1
ATOM 619 N N . TRP A 1 79 ? -15.620 -1.598 0.515 1.00 86.69 79 TRP A N 1
ATOM 620 C CA . TRP A 1 79 ? -15.999 -1.482 1.924 1.00 86.69 79 TRP A CA 1
ATOM 621 C C . TRP A 1 79 ? -17.193 -0.534 2.147 1.00 86.69 79 TRP A C 1
ATOM 623 O O . TRP A 1 79 ? -17.902 -0.639 3.157 1.00 86.69 79 TRP A O 1
ATOM 633 N N . GLY A 1 80 ? -17.457 0.351 1.180 1.00 77.94 80 GLY A N 1
ATOM 634 C CA . GLY A 1 80 ? -18.553 1.314 1.199 1.00 77.94 80 GLY A CA 1
ATOM 635 C C . GLY A 1 80 ? -18.293 2.490 2.154 1.00 77.94 80 GLY A C 1
ATOM 636 O O . GLY A 1 80 ? -17.144 2.829 2.417 1.00 77.94 80 GLY A O 1
ATOM 637 N N . PRO A 1 81 ? -19.334 3.122 2.734 1.00 73.94 81 PRO A N 1
ATOM 638 C CA . PRO A 1 81 ? -19.188 4.313 3.587 1.00 73.94 81 PRO A CA 1
ATOM 639 C C . PRO A 1 81 ? -18.579 4.020 4.973 1.00 73.94 81 PRO A C 1
ATOM 641 O O . PRO A 1 81 ? -18.663 4.841 5.884 1.00 73.94 81 PRO A O 1
ATOM 644 N N . ARG A 1 82 ? -18.039 2.817 5.185 1.00 71.31 82 ARG A N 1
ATOM 645 C CA . ARG A 1 82 ? -17.482 2.380 6.465 1.00 71.31 82 ARG A CA 1
ATOM 646 C C . ARG A 1 82 ? -16.031 2.843 6.581 1.00 71.31 82 ARG A C 1
ATOM 648 O O . ARG A 1 82 ? -15.278 2.797 5.618 1.00 71.31 82 ARG A O 1
ATOM 655 N N . HIS A 1 83 ? -15.617 3.218 7.787 1.00 80.75 83 HIS A N 1
ATOM 656 C CA . HIS A 1 83 ? -14.219 3.542 8.064 1.00 80.75 83 HIS A CA 1
ATOM 657 C C . HIS A 1 83 ? -13.356 2.268 8.140 1.00 80.75 83 HIS A C 1
ATOM 659 O O . HIS A 1 83 ? -13.846 1.195 8.520 1.00 80.75 83 HIS A O 1
ATOM 665 N N . TRP A 1 84 ? -12.065 2.412 7.827 1.00 92.19 84 TRP A N 1
ATOM 666 C CA . TRP A 1 84 ? -11.022 1.383 7.948 1.00 92.19 84 TRP A CA 1
ATOM 667 C C . TRP A 1 84 ? -11.189 0.163 7.022 1.00 92.19 84 TRP A C 1
ATOM 669 O O . TRP A 1 84 ? -11.475 -0.943 7.504 1.00 92.19 84 TRP A O 1
ATOM 679 N N . PRO A 1 85 ? -11.031 0.342 5.698 1.00 94.88 85 PRO A N 1
ATOM 680 C CA . PRO A 1 85 ? -11.174 -0.732 4.709 1.00 94.88 85 PRO A CA 1
ATOM 681 C C . PRO A 1 85 ? -10.047 -1.773 4.746 1.00 94.88 85 PRO A C 1
ATOM 683 O O . PRO A 1 85 ? -10.211 -2.873 4.210 1.00 94.88 85 PRO A O 1
ATOM 686 N N . PHE A 1 86 ? -8.930 -1.471 5.412 1.00 96.06 86 PHE A N 1
ATOM 687 C CA . PHE A 1 86 ? -7.761 -2.343 5.454 1.00 96.06 86 PHE A CA 1
ATOM 688 C C . PHE A 1 86 ? -7.449 -2.842 6.864 1.00 96.06 86 PHE A C 1
ATOM 690 O O . PHE A 1 86 ? -7.902 -2.294 7.875 1.00 96.06 86 PHE A O 1
ATOM 697 N N . ARG A 1 87 ? -6.662 -3.913 6.917 1.00 95.06 87 ARG A N 1
ATOM 698 C CA . ARG A 1 87 ? -5.952 -4.383 8.103 1.00 95.06 87 ARG A CA 1
ATOM 699 C C . ARG A 1 87 ? -4.457 -4.331 7.813 1.00 95.06 87 ARG A C 1
ATOM 701 O O . ARG A 1 87 ? -4.048 -4.718 6.719 1.00 95.06 87 ARG A O 1
ATOM 708 N N . VAL A 1 88 ? -3.681 -3.881 8.792 1.00 92.56 88 VAL A N 1
ATOM 709 C CA . VAL A 1 88 ? -2.226 -4.021 8.800 1.00 92.56 88 VAL A CA 1
ATOM 710 C C . VAL A 1 88 ? -1.795 -5.027 9.849 1.00 92.56 88 VAL A C 1
ATOM 712 O O . VAL A 1 88 ? -2.341 -5.029 10.954 1.00 92.56 88 VAL A O 1
ATOM 715 N N . THR A 1 89 ? -0.817 -5.850 9.489 1.00 89.75 89 THR A N 1
ATOM 716 C CA . THR A 1 89 ? -0.178 -6.809 10.392 1.00 89.75 89 THR A CA 1
ATOM 717 C C . THR A 1 89 ? 1.323 -6.552 10.387 1.00 89.75 89 THR A C 1
ATOM 719 O O . THR A 1 89 ? 1.933 -6.456 9.321 1.00 89.75 89 THR A O 1
ATOM 722 N N . TYR A 1 90 ? 1.904 -6.420 11.576 1.00 80.62 90 TYR A N 1
ATOM 723 C CA . TYR A 1 90 ? 3.341 -6.215 11.771 1.00 80.62 90 TYR A CA 1
ATOM 724 C C . TYR A 1 90 ? 4.069 -7.554 11.884 1.00 80.62 90 TYR A C 1
ATO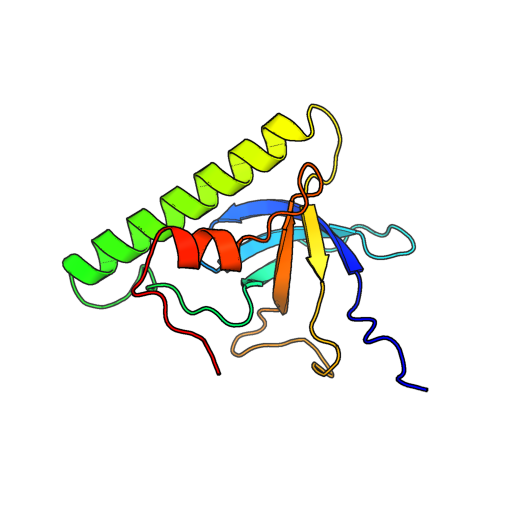M 726 O O . TYR A 1 90 ? 3.493 -8.527 12.368 1.00 80.62 90 TYR A O 1
ATOM 734 N N . ALA A 1 91 ? 5.338 -7.614 11.484 1.00 66.44 91 ALA A N 1
ATOM 735 C CA . ALA A 1 91 ? 6.164 -8.781 11.779 1.00 66.44 91 ALA A CA 1
ATOM 736 C C . ALA A 1 91 ? 6.488 -8.835 13.290 1.00 66.44 91 ALA A C 1
ATOM 738 O O . ALA A 1 91 ? 6.711 -7.801 13.923 1.00 66.44 91 ALA A O 1
ATOM 739 N N . ALA A 1 92 ? 6.427 -10.029 13.888 1.00 56.12 92 ALA A N 1
ATOM 740 C CA . ALA A 1 92 ? 6.551 -10.218 15.338 1.00 56.12 92 ALA A CA 1
ATOM 741 C C . ALA A 1 92 ? 7.989 -10.103 15.869 1.00 56.12 92 ALA A C 1
ATOM 743 O O . ALA A 1 92 ? 8.195 -10.023 17.078 1.00 56.12 92 ALA A O 1
ATOM 744 N N . ASP A 1 93 ? 8.972 -10.103 14.974 1.00 51.59 93 ASP A N 1
ATOM 745 C CA . ASP A 1 93 ? 10.405 -10.043 15.251 1.00 51.59 93 ASP A CA 1
ATOM 746 C C . ASP A 1 93 ? 10.983 -8.623 15.211 1.00 51.59 93 ASP A C 1
ATOM 748 O O . ASP A 1 93 ? 12.151 -8.431 15.549 1.00 51.59 93 ASP A O 1
ATOM 752 N N . VAL A 1 94 ? 10.177 -7.608 14.884 1.00 51.41 94 VAL A N 1
ATOM 753 C CA . VAL A 1 94 ? 10.639 -6.219 14.921 1.00 51.41 94 VAL A CA 1
ATOM 754 C C . VAL A 1 94 ? 10.465 -5.655 16.335 1.00 51.41 94 VAL A C 1
ATOM 756 O O . VAL A 1 94 ? 9.530 -4.907 16.632 1.00 51.41 94 VAL A O 1
ATOM 759 N N . GLU A 1 95 ? 11.384 -6.027 17.236 1.00 44.62 95 GLU A N 1
ATOM 760 C CA . GLU A 1 95 ? 11.694 -5.213 18.418 1.00 44.62 95 GLU A CA 1
ATOM 761 C C . GLU A 1 95 ? 11.991 -3.792 17.913 1.00 44.62 95 GLU A C 1
ATOM 763 O O . GLU A 1 95 ? 13.004 -3.552 17.266 1.00 44.62 95 GLU A O 1
ATOM 768 N N . SER A 1 96 ? 11.063 -2.857 18.147 1.00 46.69 96 SER A N 1
ATOM 769 C CA . SER A 1 96 ? 11.058 -1.495 17.585 1.00 46.69 96 SER A CA 1
ATOM 770 C C . SER A 1 96 ? 11.110 -1.444 16.048 1.00 46.69 96 SER A C 1
ATOM 772 O O . SER A 1 96 ? 12.165 -1.276 15.455 1.00 46.69 96 SER A O 1
ATOM 774 N N . GLY A 1 97 ? 9.919 -1.551 15.445 1.00 44.28 97 GLY A N 1
ATOM 775 C CA . GLY A 1 97 ? 9.497 -1.372 14.043 1.00 44.28 97 GLY A CA 1
ATOM 776 C C . GLY A 1 97 ? 10.091 -0.257 13.170 1.00 44.28 97 GLY A C 1
ATOM 777 O O . GLY A 1 97 ? 9.340 0.332 12.399 1.00 44.28 97 GLY A O 1
ATOM 778 N N . GLU A 1 98 ? 11.378 0.054 13.247 1.00 49.09 98 GLU A N 1
ATOM 779 C CA . GLU A 1 98 ? 12.048 0.928 12.292 1.00 49.09 98 GLU A CA 1
ATOM 780 C C . GLU A 1 98 ? 12.787 0.054 11.276 1.00 49.09 98 GLU A C 1
ATOM 782 O O . GLU A 1 98 ? 13.922 -0.366 11.492 1.00 49.09 98 GLU A O 1
ATOM 787 N N . GLY A 1 99 ? 12.163 -0.199 10.122 1.00 49.44 99 GLY A N 1
ATOM 788 C CA . GLY A 1 99 ? 12.944 -0.486 8.922 1.00 49.44 99 GLY A CA 1
ATOM 789 C C . GLY A 1 99 ? 13.948 0.649 8.690 1.00 49.44 99 GLY A C 1
ATOM 790 O O . GLY A 1 99 ? 13.811 1.738 9.266 1.00 49.44 99 GLY A O 1
ATOM 791 N N . ALA A 1 100 ? 14.954 0.429 7.836 1.00 46.12 100 ALA A N 1
ATOM 792 C CA . ALA A 1 100 ? 15.865 1.501 7.445 1.00 46.12 100 ALA A CA 1
ATOM 793 C C . ALA A 1 100 ? 15.035 2.763 7.120 1.00 46.12 100 ALA A C 1
ATOM 795 O O . ALA A 1 100 ? 14.089 2.709 6.326 1.00 46.12 100 ALA A O 1
ATOM 796 N N . PHE A 1 101 ? 15.343 3.872 7.801 1.00 55.75 101 PHE A N 1
ATOM 797 C CA . PHE A 1 101 ? 14.669 5.176 7.675 1.00 55.75 101 PHE A CA 1
ATOM 798 C C . PHE A 1 101 ? 13.328 5.375 8.420 1.00 55.75 101 PHE A C 1
ATOM 800 O O . PHE A 1 101 ? 12.587 6.296 8.079 1.00 55.75 101 PHE A O 1
ATOM 807 N N . GLY A 1 102 ? 13.009 4.585 9.454 1.00 61.59 102 GLY A N 1
ATOM 808 C CA . GLY A 1 102 ? 11.830 4.831 10.307 1.00 61.59 102 GLY A CA 1
ATOM 809 C C . GLY A 1 102 ? 10.498 4.437 9.657 1.00 61.59 102 GLY A C 1
ATOM 810 O O . GLY A 1 102 ? 9.447 4.988 9.990 1.00 61.59 102 GLY A O 1
ATOM 811 N N . ARG A 1 103 ? 10.548 3.508 8.692 1.00 72.75 103 ARG A N 1
ATOM 812 C CA . ARG A 1 103 ? 9.375 2.932 8.022 1.00 72.75 103 ARG A CA 1
ATOM 813 C C . ARG A 1 103 ? 8.940 1.662 8.740 1.00 72.75 103 ARG A C 1
ATOM 815 O O . ARG A 1 103 ? 9.762 0.791 9.008 1.00 72.75 103 ARG A O 1
ATOM 822 N N . GLU A 1 104 ? 7.647 1.534 8.998 1.00 82.00 104 GLU A N 1
ATOM 823 C CA . GLU A 1 104 ? 7.093 0.314 9.582 1.00 82.00 104 GLU A CA 1
ATOM 824 C C . GLU A 1 104 ? 6.868 -0.744 8.489 1.00 82.00 104 GLU A C 1
ATOM 826 O O . GLU A 1 104 ? 6.087 -0.515 7.561 1.00 82.00 104 GLU A O 1
ATOM 831 N N . LEU A 1 105 ? 7.526 -1.904 8.605 1.00 86.81 105 LEU A N 1
ATOM 832 C CA . LEU A 1 105 ? 7.312 -3.045 7.708 1.00 86.81 105 LEU A CA 1
ATOM 833 C C . LEU A 1 105 ? 6.014 -3.774 8.067 1.00 86.81 105 LEU A C 1
ATOM 835 O O . LEU A 1 105 ? 5.842 -4.238 9.198 1.00 86.81 105 LEU A O 1
ATOM 839 N N . VAL A 1 106 ? 5.098 -3.875 7.104 1.00 90.44 106 VAL A N 1
ATOM 840 C CA . VAL A 1 106 ? 3.743 -4.396 7.335 1.00 90.44 106 VAL A CA 1
ATOM 841 C C . VAL A 1 106 ? 3.236 -5.250 6.177 1.00 90.44 106 VAL A C 1
ATOM 843 O O . VAL A 1 106 ? 3.625 -5.074 5.025 1.00 90.44 106 VAL A O 1
ATOM 846 N N . ASP A 1 107 ? 2.287 -6.134 6.467 1.00 93.06 107 ASP A N 1
ATOM 847 C CA . ASP A 1 107 ? 1.312 -6.562 5.464 1.00 93.06 107 ASP A CA 1
ATOM 848 C C . ASP A 1 107 ? 0.149 -5.578 5.424 1.00 93.06 107 ASP A C 1
ATOM 850 O O . ASP A 1 107 ? -0.352 -5.186 6.475 1.00 93.06 107 ASP A O 1
ATOM 854 N N . LEU A 1 108 ? -0.350 -5.265 4.227 1.00 95.44 108 LEU A N 1
ATOM 855 C CA . LEU A 1 108 ? -1.625 -4.576 4.041 1.00 95.44 108 LEU A CA 1
ATOM 856 C C . LEU A 1 108 ? -2.636 -5.519 3.384 1.00 95.44 108 LEU A C 1
ATOM 858 O O . LEU A 1 108 ? -2.403 -6.041 2.291 1.00 95.44 108 LEU A O 1
ATOM 862 N N . VAL A 1 109 ? -3.768 -5.727 4.053 1.00 96.12 109 VAL A N 1
ATOM 863 C CA . VAL A 1 109 ? -4.809 -6.675 3.641 1.00 96.12 109 VAL A CA 1
ATOM 864 C C . VAL A 1 109 ? -6.149 -5.960 3.498 1.00 96.12 109 VAL A C 1
ATOM 866 O O . VAL A 1 109 ? -6.605 -5.275 4.418 1.00 96.12 109 VAL A O 1
ATOM 869 N N . ARG A 1 110 ? -6.823 -6.144 2.358 1.00 96.00 110 ARG A N 1
ATOM 870 C CA . ARG A 1 110 ? -8.205 -5.688 2.158 1.00 96.00 110 ARG A CA 1
ATOM 871 C C . ARG A 1 110 ? -9.147 -6.490 3.032 1.00 96.00 110 ARG A C 1
ATOM 873 O O . ARG A 1 110 ? -9.182 -7.714 2.982 1.00 96.00 110 ARG A O 1
ATOM 880 N N . ARG A 1 111 ? -9.981 -5.806 3.812 1.00 94.06 111 ARG A N 1
ATOM 881 C CA . ARG A 1 111 ? -10.951 -6.484 4.686 1.00 94.06 111 ARG A CA 1
ATOM 882 C C . ARG A 1 111 ? -12.153 -7.042 3.936 1.00 94.06 111 ARG A C 1
ATOM 884 O O . ARG A 1 111 ? -12.824 -7.919 4.469 1.00 94.06 111 ARG A O 1
ATOM 891 N N . ALA A 1 112 ? -12.450 -6.507 2.754 1.00 93.38 112 ALA A N 1
ATOM 892 C CA . ALA A 1 112 ? -13.606 -6.917 1.967 1.00 93.38 112 ALA A CA 1
ATOM 893 C C . ALA A 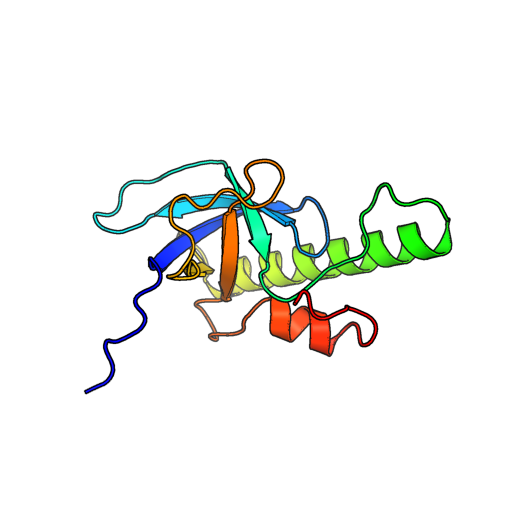1 112 ? -13.463 -8.351 1.429 1.00 93.38 112 ALA A C 1
ATOM 895 O O . ALA A 1 112 ? -14.441 -9.093 1.422 1.00 93.38 112 ALA A O 1
ATOM 896 N N . ASP A 1 113 ? -12.255 -8.735 1.011 1.00 93.69 113 ASP A N 1
ATOM 897 C CA . ASP A 1 113 ? -11.981 -10.005 0.329 1.00 93.69 113 ASP A CA 1
ATOM 898 C C . ASP A 1 113 ? -10.754 -10.761 0.865 1.00 93.69 113 ASP A C 1
ATOM 900 O O . ASP A 1 113 ? -10.492 -11.883 0.441 1.00 93.69 113 ASP A O 1
ATOM 904 N N . GLY A 1 114 ? -10.012 -10.181 1.810 1.00 94.56 114 GLY A N 1
ATOM 905 C CA . GLY A 1 114 ? -8.813 -10.787 2.380 1.00 94.56 114 GLY A CA 1
ATOM 906 C C . GLY A 1 114 ? -7.589 -10.738 1.465 1.00 94.56 114 GLY A C 1
ATOM 907 O O . GLY A 1 114 ? -6.574 -11.336 1.816 1.00 94.56 114 GLY A O 1
ATOM 908 N N . GLN A 1 115 ? -7.645 -10.050 0.316 1.00 96.06 115 GLN A N 1
ATOM 909 C CA . GLN A 1 115 ? -6.494 -9.973 -0.582 1.00 96.06 115 GLN A CA 1
ATOM 910 C C . GLN A 1 115 ? -5.377 -9.132 0.053 1.00 96.06 115 GLN A C 1
ATOM 912 O O . GLN A 1 115 ? -5.626 -8.049 0.590 1.00 96.06 115 GLN A O 1
ATOM 917 N N . ARG A 1 116 ? -4.138 -9.622 -0.026 1.00 96.25 116 ARG A N 1
ATOM 918 C CA . ARG A 1 116 ? -2.930 -8.910 0.401 1.00 96.25 116 ARG A CA 1
ATOM 919 C C . ARG A 1 116 ? -2.331 -8.134 -0.772 1.00 96.25 116 ARG A C 1
ATOM 921 O O . ARG A 1 116 ? -2.239 -8.669 -1.875 1.00 96.25 116 ARG A O 1
ATOM 928 N N . LEU A 1 117 ? -1.904 -6.894 -0.531 1.00 96.69 117 LEU A N 1
ATOM 929 C CA . LEU A 1 117 ? -1.361 -6.032 -1.587 1.00 96.69 117 LEU A CA 1
ATOM 930 C C . LEU A 1 117 ? -0.061 -6.587 -2.192 1.00 96.69 117 LEU A C 1
ATOM 932 O O . LEU A 1 117 ? 0.085 -6.577 -3.408 1.00 96.69 117 LEU A O 1
ATOM 936 N N . SER A 1 118 ? 0.845 -7.142 -1.381 1.00 94.75 118 SER A N 1
ATOM 937 C CA . SER A 1 118 ? 2.093 -7.732 -1.890 1.00 94.75 118 SER A CA 1
ATOM 938 C C . SER A 1 118 ? 1.860 -8.932 -2.813 1.00 94.75 118 SER A C 1
ATOM 940 O O . SER A 1 118 ? 2.555 -9.077 -3.816 1.00 94.75 118 SER A O 1
ATOM 942 N N . ASP A 1 119 ? 0.842 -9.752 -2.541 1.00 94.81 119 ASP A N 1
ATOM 943 C CA . ASP A 1 119 ? 0.470 -10.861 -3.426 1.00 94.81 119 ASP A CA 1
ATOM 944 C C . ASP A 1 119 ? -0.142 -10.351 -4.739 1.00 94.81 119 ASP A C 1
ATOM 946 O O . ASP A 1 119 ? 0.138 -10.897 -5.805 1.00 94.81 119 ASP A O 1
ATOM 950 N N . ALA A 1 120 ? -0.947 -9.283 -4.679 1.00 96.31 120 ALA A N 1
ATOM 951 C CA . ALA A 1 120 ? -1.515 -8.649 -5.868 1.00 96.31 120 ALA A CA 1
ATOM 952 C C . ALA A 1 120 ? -0.428 -8.025 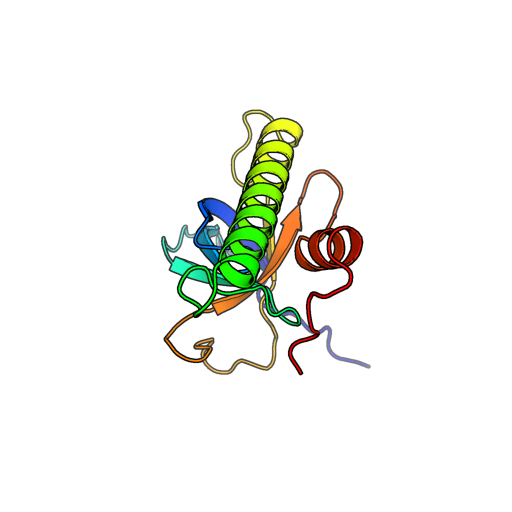-6.760 1.00 96.31 120 ALA A C 1
ATOM 954 O O . ALA A 1 120 ? -0.437 -8.246 -7.967 1.00 96.31 120 ALA A O 1
ATOM 955 N N . LEU A 1 121 ? 0.534 -7.315 -6.162 1.00 95.88 121 LEU A N 1
ATOM 956 C CA . LEU A 1 121 ? 1.672 -6.717 -6.865 1.00 95.88 121 LEU A CA 1
ATOM 957 C C . LEU A 1 121 ? 2.529 -7.774 -7.567 1.00 95.88 121 LEU A C 1
ATOM 959 O O . LEU A 1 121 ? 2.781 -7.645 -8.759 1.00 95.88 121 LEU A O 1
ATOM 963 N N . ARG A 1 122 ? 2.906 -8.863 -6.883 1.00 93.94 122 ARG A N 1
ATOM 964 C CA . ARG A 1 122 ? 3.650 -9.974 -7.512 1.00 93.94 122 ARG A CA 1
ATOM 965 C C . ARG A 1 122 ? 2.859 -10.691 -8.608 1.00 93.94 122 ARG A C 1
ATOM 967 O O . ARG A 1 122 ? 3.452 -11.281 -9.508 1.00 93.94 122 ARG A O 1
ATOM 974 N N . GLY A 1 123 ? 1.530 -10.697 -8.504 1.00 94.19 123 GLY A N 1
ATOM 975 C CA . GLY A 1 123 ? 0.652 -11.264 -9.525 1.00 94.19 123 GLY A CA 1
ATOM 976 C C . GLY A 1 123 ? 0.624 -10.439 -10.812 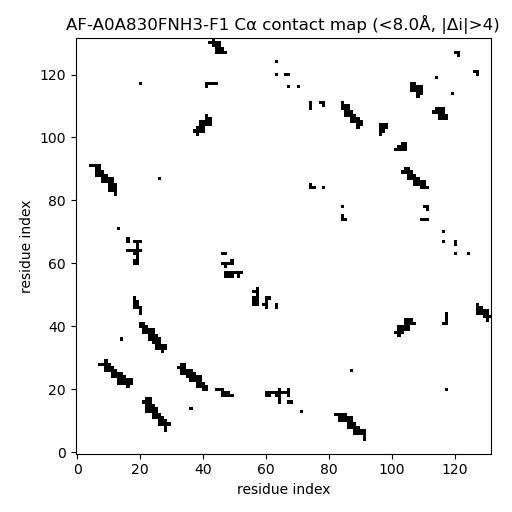1.00 94.19 123 GLY A C 1
ATOM 977 O O . GLY A 1 123 ? 0.555 -11.017 -11.894 1.00 94.19 123 GLY A O 1
ATOM 978 N N . GLU A 1 124 ? 0.699 -9.113 -10.694 1.00 96.06 124 GLU A N 1
ATOM 979 C CA . GLU A 1 124 ? 0.715 -8.181 -11.829 1.00 96.06 124 GLU A CA 1
ATOM 980 C C . GLU A 1 124 ? 2.124 -8.011 -12.421 1.00 96.06 124 GLU A C 1
ATOM 982 O O . GLU A 1 124 ? 2.310 -7.987 -13.639 1.00 96.06 124 GLU A O 1
ATOM 987 N N . PHE A 1 125 ? 3.136 -7.920 -11.559 1.00 93.44 125 PHE A N 1
ATOM 988 C CA . PHE A 1 125 ? 4.504 -7.573 -11.919 1.00 93.44 125 PHE A CA 1
ATOM 989 C C . PHE A 1 125 ? 5.457 -8.714 -11.552 1.00 93.44 125 PHE A C 1
ATOM 991 O O . PHE A 1 125 ? 5.858 -8.893 -10.403 1.00 93.44 125 PHE A O 1
ATOM 998 N N .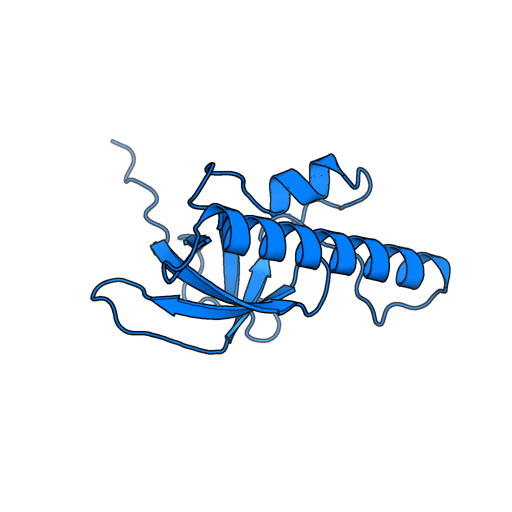 THR A 1 126 ? 5.832 -9.511 -12.554 1.00 87.94 126 THR A N 1
ATOM 999 C CA . THR A 1 126 ? 6.664 -10.715 -12.371 1.00 87.94 126 THR A CA 1
ATOM 1000 C C . THR A 1 126 ? 8.132 -10.429 -12.040 1.00 87.94 126 THR A C 1
ATOM 1002 O O . THR A 1 126 ? 8.885 -11.353 -11.753 1.00 87.94 126 THR A O 1
ATOM 1005 N N . ASP A 1 127 ? 8.557 -9.177 -12.168 1.00 85.56 127 ASP A N 1
ATOM 1006 C CA . ASP A 1 127 ? 9.909 -8.664 -11.932 1.00 85.56 127 ASP A CA 1
ATOM 1007 C C . ASP A 1 127 ? 10.090 -8.032 -10.543 1.00 85.56 127 ASP A C 1
ATOM 1009 O O . ASP A 1 127 ? 11.226 -7.722 -10.187 1.00 85.56 127 ASP A O 1
ATOM 1013 N N . ILE A 1 128 ? 9.019 -7.884 -9.749 1.00 86.38 128 ILE A N 1
ATOM 1014 C CA . ILE A 1 128 ? 9.121 -7.462 -8.346 1.00 86.38 128 ILE A CA 1
ATOM 1015 C C . ILE A 1 128 ? 9.926 -8.506 -7.577 1.00 86.38 128 ILE A C 1
ATOM 1017 O O . ILE A 1 128 ? 9.560 -9.687 -7.514 1.00 86.38 128 ILE A O 1
ATOM 1021 N N . GLN A 1 129 ? 11.031 -8.061 -6.984 1.00 74.38 129 GLN A N 1
ATOM 1022 C CA . GLN A 1 129 ? 11.921 -8.934 -6.235 1.00 74.38 129 GLN A CA 1
ATOM 1023 C C . GLN A 1 129 ? 11.322 -9.256 -4.866 1.00 74.38 129 GLN A C 1
ATOM 1025 O O . GLN A 1 129 ? 10.593 -8.460 -4.268 1.00 74.38 129 GLN A O 1
ATOM 1030 N N . ALA A 1 130 ? 11.608 -10.463 -4.376 1.00 73.06 130 ALA A N 1
ATOM 1031 C CA . ALA A 1 130 ? 11.381 -10.769 -2.976 1.00 73.06 130 ALA A CA 1
ATOM 1032 C C . ALA A 1 130 ? 12.471 -10.066 -2.163 1.00 73.06 130 ALA A C 1
ATOM 1034 O O . ALA A 1 130 ? 13.651 -10.261 -2.444 1.00 73.06 130 ALA A O 1
ATOM 1035 N N . ASP A 1 131 ? 12.057 -9.260 -1.192 1.00 65.88 131 ASP A N 1
ATOM 1036 C CA . ASP A 1 131 ? 12.964 -8.703 -0.189 1.00 65.88 131 ASP A CA 1
ATOM 1037 C C . ASP A 1 131 ? 13.232 -9.817 0.844 1.00 65.88 131 ASP A C 1
ATOM 1039 O O . ASP A 1 131 ? 12.267 -10.367 1.396 1.00 65.88 131 ASP A O 1
ATOM 1043 N N . GLU A 1 132 ? 14.498 -10.233 0.997 1.00 50.22 132 GLU A N 1
ATOM 1044 C CA . GLU A 1 132 ? 14.941 -11.295 1.930 1.00 50.22 132 GLU A CA 1
ATOM 1045 C C . GLU A 1 132 ? 15.068 -10.789 3.372 1.00 50.22 132 GLU A C 1
ATOM 1047 O O . GLU A 1 132 ? 15.742 -9.758 3.596 1.00 50.22 132 GLU A O 1
#

pLDDT: mean 83.18, std 16.9, range [32.94, 97.88]

Secondary structure (DSSP, 8-state):
-PPP----EEEEEEEEE-SSSEEEEEEEETTT--EEEEEEEETTEEPPPTTSSSHHHHHHHHHHHHHHHHHHHHHHHHH-S-S--EEEEE-TT-TT--BTTTBEEEEEEETTT--BHHHHHHHH-TTPEEP-

Mean predicted aligned error: 7.11 Å

Organism: NCBI:txid489911

Radius of gyration: 14.82 Å; Cα contacts (8 Å, |Δi|>4): 251; chains: 1; bounding box: 37×36×40 Å